Protein AF-A0A653EMP7-F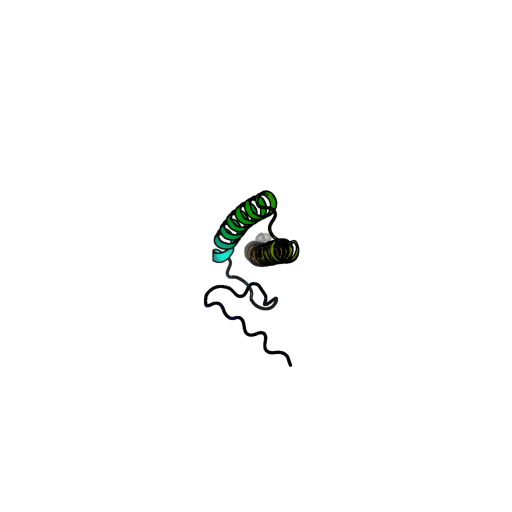1 (afdb_monomer_lite)

Radius of gyration: 21.07 Å; chains: 1; bounding box: 42×22×74 Å

Structure (mmCIF, N/CA/C/O backbone):
data_AF-A0A653EMP7-F1
#
_entry.id   AF-A0A653EMP7-F1
#
loop_
_atom_site.group_PDB
_atom_site.id
_atom_site.type_symbol
_atom_site.label_atom_id
_atom_site.label_alt_id
_atom_site.label_comp_id
_atom_site.label_asym_id
_atom_site.label_entity_id
_atom_site.label_seq_id
_atom_site.pdbx_PDB_ins_code
_atom_site.Cartn_x
_atom_site.Cartn_y
_atom_site.Cartn_z
_atom_site.occupancy
_atom_site.B_iso_or_equiv
_atom_site.auth_seq_id
_atom_site.auth_comp_id
_atom_site.auth_asym_id
_atom_site.auth_atom_id
_atom_site.pdbx_PDB_model_num
ATOM 1 N N . MET A 1 1 ? 27.283 8.960 10.703 1.00 39.88 1 MET A N 1
ATOM 2 C CA . MET A 1 1 ? 27.197 7.834 9.748 1.00 39.88 1 MET A CA 1
ATOM 3 C C . MET A 1 1 ? 26.229 6.802 10.314 1.00 39.88 1 MET A C 1
ATOM 5 O O . MET A 1 1 ? 26.600 6.098 11.238 1.00 39.88 1 MET A O 1
ATOM 9 N N . GLY A 1 2 ? 24.972 6.788 9.860 1.00 41.12 2 GLY A N 1
ATOM 10 C CA . GLY A 1 2 ? 23.953 5.853 10.352 1.00 41.12 2 GLY A CA 1
ATOM 11 C C . GLY A 1 2 ? 23.876 4.620 9.458 1.00 41.12 2 GLY A C 1
ATOM 12 O O . GLY A 1 2 ? 23.516 4.731 8.288 1.00 41.12 2 GLY A O 1
ATOM 13 N N . THR A 1 3 ? 24.245 3.460 9.990 1.00 38.12 3 THR A N 1
ATOM 14 C CA . THR A 1 3 ? 24.079 2.159 9.343 1.00 38.12 3 THR A CA 1
ATOM 15 C C . THR A 1 3 ? 22.607 1.753 9.417 1.00 38.12 3 THR A C 1
ATOM 17 O O . THR A 1 3 ? 22.099 1.350 10.460 1.00 38.12 3 THR A O 1
ATOM 20 N N . TYR A 1 4 ? 21.890 1.877 8.301 1.00 44.06 4 TYR A N 1
ATOM 21 C CA . TYR A 1 4 ? 20.531 1.353 8.176 1.00 44.06 4 TYR A CA 1
ATOM 22 C C . TYR A 1 4 ? 20.603 -0.175 8.095 1.00 44.06 4 TYR A C 1
ATOM 24 O O . TYR A 1 4 ? 20.838 -0.745 7.030 1.00 44.06 4 TYR A O 1
ATOM 32 N N . VAL A 1 5 ? 20.450 -0.841 9.239 1.00 39.72 5 VAL A N 1
ATOM 33 C CA . VAL A 1 5 ? 20.355 -2.302 9.317 1.00 39.72 5 VAL A CA 1
ATOM 34 C C . VAL A 1 5 ? 19.038 -2.727 8.671 1.00 39.72 5 VAL A C 1
ATOM 36 O O . VAL A 1 5 ? 17.956 -2.530 9.220 1.00 39.72 5 VAL A O 1
ATOM 39 N N . CYS A 1 6 ? 19.133 -3.288 7.468 1.00 45.16 6 CYS A N 1
ATOM 40 C CA . CYS A 1 6 ? 18.001 -3.845 6.745 1.00 45.16 6 CYS A CA 1
ATOM 41 C C . CYS A 1 6 ? 17.783 -5.303 7.170 1.00 45.16 6 CYS A C 1
ATOM 43 O O . CYS A 1 6 ? 18.404 -6.218 6.639 1.00 45.16 6 CYS A O 1
ATOM 45 N N . GLY A 1 7 ? 16.945 -5.512 8.186 1.00 41.72 7 GLY A N 1
ATOM 46 C CA . GLY A 1 7 ? 16.748 -6.804 8.853 1.00 41.72 7 GLY A CA 1
ATOM 47 C C . GLY A 1 7 ? 15.730 -7.754 8.210 1.00 41.72 7 GLY A C 1
ATOM 48 O O . GLY A 1 7 ? 14.928 -8.320 8.942 1.00 41.72 7 GLY A O 1
ATOM 49 N N . LEU A 1 8 ? 15.728 -7.947 6.885 1.00 39.84 8 LEU A N 1
ATOM 50 C CA . LEU A 1 8 ? 14.914 -8.980 6.214 1.00 39.84 8 LEU A CA 1
ATOM 51 C C . LEU A 1 8 ? 15.690 -9.591 5.027 1.00 39.84 8 LEU A C 1
ATOM 53 O O . LEU A 1 8 ? 16.278 -8.841 4.249 1.00 39.84 8 LEU A O 1
ATOM 57 N N . PRO A 1 9 ? 15.674 -10.924 4.825 1.00 43.22 9 PRO A N 1
ATOM 58 C CA . PRO A 1 9 ? 16.572 -11.599 3.885 1.00 43.22 9 PRO A CA 1
ATOM 59 C C . PRO A 1 9 ? 16.209 -11.455 2.395 1.00 43.22 9 PRO A C 1
ATOM 61 O O . PRO A 1 9 ? 16.846 -12.108 1.574 1.00 43.22 9 PRO A O 1
ATOM 64 N N . THR A 1 10 ? 15.211 -10.653 1.993 1.00 51.75 10 THR A N 1
ATOM 65 C CA . THR A 1 10 ? 14.729 -10.715 0.594 1.00 51.75 10 THR A CA 1
ATOM 66 C C . THR A 1 10 ? 14.461 -9.406 -0.143 1.00 51.75 10 THR A C 1
ATOM 68 O O . THR A 1 10 ? 14.680 -9.400 -1.351 1.00 51.75 10 THR A O 1
ATOM 71 N N . VAL A 1 11 ? 14.085 -8.284 0.481 1.00 55.16 11 VAL A N 1
ATOM 72 C CA . VAL A 1 11 ? 14.037 -6.981 -0.219 1.00 55.16 11 VAL A CA 1
ATOM 73 C C . VAL A 1 11 ? 14.173 -5.834 0.776 1.00 55.16 11 VAL A C 1
ATOM 75 O O . VAL A 1 11 ? 13.351 -5.691 1.678 1.00 55.16 11 VAL A O 1
ATOM 78 N N . CYS A 1 12 ? 15.152 -4.952 0.565 1.00 57.81 12 CYS A N 1
ATOM 79 C CA . CYS A 1 12 ? 15.250 -3.726 1.344 1.00 57.81 12 CYS A CA 1
ATOM 80 C C . CYS A 1 12 ? 14.360 -2.615 0.774 1.00 57.81 12 CYS A C 1
ATOM 82 O O . CYS A 1 12 ? 14.765 -1.874 -0.120 1.00 57.81 12 CYS A O 1
ATOM 84 N N . LEU A 1 13 ? 13.141 -2.486 1.298 1.00 59.00 13 LEU A N 1
ATOM 85 C CA . LEU A 1 13 ? 12.192 -1.447 0.878 1.00 59.00 13 LEU A CA 1
ATOM 86 C C . LEU A 1 13 ? 12.591 -0.038 1.356 1.00 59.00 13 LEU A C 1
ATOM 88 O O . LEU A 1 13 ? 12.237 0.952 0.717 1.00 59.00 13 LEU A O 1
ATOM 92 N N . GLY A 1 14 ? 13.367 0.057 2.443 1.00 55.00 14 GLY A N 1
ATOM 93 C CA . GLY A 1 14 ? 13.799 1.324 3.049 1.00 55.00 14 GLY A CA 1
ATOM 94 C C . GLY A 1 14 ? 15.061 1.949 2.444 1.00 55.00 14 GLY A C 1
ATOM 95 O O . GLY A 1 14 ? 15.321 3.130 2.660 1.00 55.00 14 GLY A O 1
ATOM 96 N N . CYS A 1 15 ? 15.848 1.204 1.663 1.00 60.28 15 CYS A N 1
ATOM 97 C CA . CYS A 1 15 ? 17.052 1.749 1.042 1.00 60.28 15 CYS A CA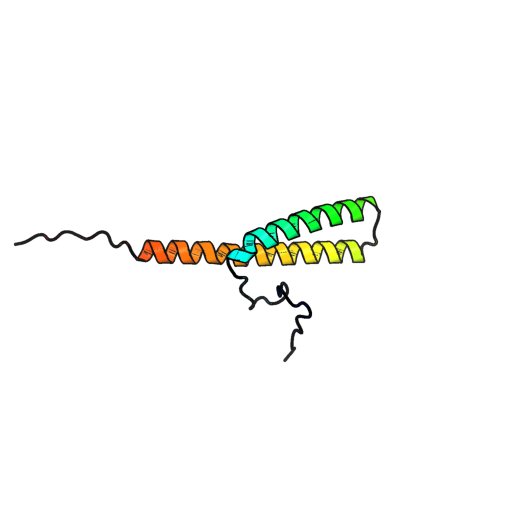 1
ATOM 98 C C . CYS A 1 15 ? 16.712 2.398 -0.302 1.00 60.28 15 CYS A C 1
ATOM 100 O O . CYS A 1 15 ? 16.445 1.708 -1.282 1.00 60.28 15 CYS A O 1
ATOM 102 N N . VAL A 1 16 ? 16.801 3.729 -0.376 1.00 55.88 16 VAL A N 1
ATOM 103 C CA . VAL A 1 16 ? 16.711 4.483 -1.644 1.00 55.88 16 VAL A CA 1
ATOM 104 C C . VAL A 1 16 ? 17.789 4.032 -2.644 1.00 55.88 16 VAL A C 1
ATOM 106 O O . VAL A 1 16 ? 17.543 3.995 -3.845 1.00 55.88 16 VAL A O 1
ATOM 109 N N . HIS A 1 17 ? 18.949 3.600 -2.139 1.00 54.31 17 HIS A N 1
ATOM 110 C CA . HIS A 1 17 ? 20.073 3.095 -2.933 1.00 54.31 17 HIS A CA 1
ATOM 111 C C . HIS A 1 17 ? 19.912 1.635 -3.392 1.00 54.31 17 HIS A C 1
ATOM 113 O O . HIS A 1 17 ? 20.613 1.202 -4.306 1.00 54.31 17 HIS A O 1
ATOM 119 N N . ALA A 1 18 ? 18.999 0.862 -2.791 1.00 58.62 18 ALA A N 1
ATOM 120 C CA . ALA A 1 18 ? 18.730 -0.499 -3.235 1.00 58.62 18 ALA A CA 1
ATOM 121 C C . ALA A 1 18 ? 17.812 -0.440 -4.460 1.00 58.62 18 ALA A C 1
ATOM 123 O O . ALA A 1 18 ? 16.604 -0.226 -4.338 1.00 58.62 18 ALA A O 1
ATOM 124 N N . ARG A 1 19 ? 18.388 -0.619 -5.654 1.00 57.22 19 ARG A N 1
ATOM 125 C CA . ARG A 1 19 ? 17.617 -0.757 -6.894 1.00 57.22 19 ARG A CA 1
ATOM 126 C C . ARG A 1 19 ? 16.996 -2.155 -6.942 1.00 57.22 19 ARG A C 1
ATOM 128 O O . ARG A 1 19 ? 17.740 -3.135 -7.046 1.00 57.22 19 ARG A O 1
ATOM 135 N N . PRO A 1 20 ? 15.661 -2.291 -6.863 1.00 64.38 20 PRO A N 1
ATOM 136 C CA . PRO A 1 20 ? 15.031 -3.593 -7.004 1.00 64.38 20 PRO A CA 1
ATOM 137 C C . PRO A 1 20 ? 15.288 -4.137 -8.409 1.00 64.38 20 PRO A C 1
ATOM 139 O O . PRO A 1 20 ? 15.235 -3.395 -9.387 1.00 64.38 20 PRO A O 1
ATOM 142 N N . LYS A 1 21 ? 15.548 -5.441 -8.533 1.00 64.88 21 LYS A N 1
ATOM 143 C CA . LYS A 1 21 ? 15.660 -6.080 -9.851 1.00 64.88 21 LYS A CA 1
ATOM 144 C C . LYS A 1 21 ? 14.310 -5.989 -10.577 1.00 64.88 21 LYS A C 1
ATOM 146 O O . LYS A 1 21 ? 13.269 -6.137 -9.945 1.00 64.88 21 LYS A O 1
ATOM 151 N N . LYS A 1 22 ? 14.315 -5.832 -11.907 1.00 67.50 22 LYS A N 1
ATOM 152 C CA . LYS A 1 22 ? 13.096 -5.763 -12.748 1.00 67.50 22 LYS A CA 1
ATOM 153 C C . LYS A 1 22 ? 12.103 -6.906 -12.479 1.00 67.50 22 LYS A C 1
ATOM 155 O O . LYS A 1 22 ? 10.893 -6.702 -12.462 1.00 67.50 22 LYS A O 1
ATOM 160 N N . THR A 1 23 ? 12.608 -8.108 -12.205 1.00 74.06 23 THR A N 1
ATOM 161 C CA . THR A 1 23 ? 11.798 -9.295 -11.879 1.00 74.06 23 THR A CA 1
ATOM 162 C C . THR A 1 23 ? 11.007 -9.172 -10.570 1.00 74.06 23 THR A C 1
ATOM 164 O O . THR A 1 23 ? 10.100 -9.967 -10.335 1.00 74.06 23 THR A O 1
ATOM 167 N N . ALA A 1 24 ? 11.296 -8.170 -9.734 1.00 78.00 24 ALA A N 1
ATOM 168 C CA . ALA A 1 24 ? 10.596 -7.911 -8.480 1.00 78.00 24 ALA A CA 1
ATOM 169 C C . ALA A 1 24 ? 9.310 -7.077 -8.646 1.00 78.00 24 ALA A C 1
ATOM 171 O O . ALA A 1 24 ? 8.461 -7.110 -7.760 1.00 78.00 24 ALA A O 1
ATOM 172 N N . ALA A 1 25 ? 9.104 -6.378 -9.772 1.00 84.50 25 ALA A N 1
ATOM 173 C CA . ALA A 1 25 ? 7.883 -5.599 -10.024 1.00 84.50 25 ALA A CA 1
ATOM 174 C C . ALA A 1 25 ? 6.569 -6.398 -9.832 1.00 84.50 25 ALA A C 1
ATOM 176 O O . ALA A 1 25 ? 5.694 -5.938 -9.091 1.00 84.50 25 ALA A O 1
ATOM 177 N N . PRO A 1 26 ? 6.400 -7.616 -10.397 1.00 85.50 26 PRO A N 1
ATOM 178 C CA . PRO A 1 26 ? 5.200 -8.417 -10.139 1.00 85.50 26 PRO A CA 1
ATOM 179 C C . PRO A 1 26 ? 5.060 -8.836 -8.668 1.00 85.50 26 PRO A C 1
ATOM 181 O O . PRO A 1 26 ? 3.939 -8.982 -8.180 1.00 85.50 26 PRO A O 1
ATOM 184 N N . VAL A 1 27 ? 6.172 -8.992 -7.942 1.00 86.69 27 VAL A N 1
ATOM 185 C CA . VAL A 1 27 ? 6.161 -9.298 -6.505 1.00 86.69 27 VAL A CA 1
ATOM 186 C C . VAL A 1 27 ? 5.635 -8.100 -5.715 1.00 86.69 27 VAL A C 1
ATOM 188 O O . VAL A 1 27 ? 4.709 -8.268 -4.924 1.00 86.69 27 VAL A O 1
ATOM 191 N N . PHE A 1 28 ? 6.119 -6.884 -5.989 1.00 86.75 28 PHE A N 1
ATOM 192 C CA . PHE A 1 28 ? 5.613 -5.675 -5.328 1.00 86.75 28 PHE A CA 1
ATOM 193 C C . PHE A 1 28 ? 4.127 -5.447 -5.584 1.00 86.75 28 PHE A C 1
ATOM 195 O O . PHE A 1 28 ? 3.393 -5.149 -4.647 1.00 86.75 28 PHE A O 1
ATOM 202 N N . ARG A 1 29 ? 3.643 -5.670 -6.812 1.00 91.00 29 ARG A N 1
ATOM 203 C CA . ARG A 1 29 ? 2.205 -5.570 -7.120 1.00 91.00 29 ARG A CA 1
ATOM 204 C C . ARG A 1 29 ? 1.367 -6.536 -6.274 1.00 91.00 29 ARG A C 1
ATOM 206 O O . ARG A 1 29 ? 0.340 -6.137 -5.724 1.00 91.00 29 ARG A O 1
ATOM 213 N N . ARG A 1 30 ? 1.823 -7.785 -6.104 1.00 92.00 30 ARG A N 1
ATOM 214 C CA . ARG A 1 30 ? 1.164 -8.772 -5.224 1.00 92.00 30 ARG A CA 1
ATOM 215 C C . ARG A 1 30 ? 1.199 -8.341 -3.757 1.00 92.00 30 ARG A C 1
ATOM 217 O O . ARG A 1 30 ? 0.182 -8.446 -3.070 1.00 92.00 30 ARG A O 1
ATOM 224 N N . MET A 1 31 ? 2.336 -7.825 -3.290 1.00 92.00 31 MET A N 1
ATOM 225 C CA . MET A 1 31 ? 2.484 -7.325 -1.921 1.00 92.00 31 MET A CA 1
ATOM 226 C C . MET A 1 31 ? 1.555 -6.140 -1.645 1.00 92.00 31 MET A C 1
ATOM 228 O O . MET A 1 31 ? 0.880 -6.155 -0.618 1.00 92.00 31 MET A O 1
ATOM 232 N N . ILE A 1 32 ? 1.456 -5.172 -2.564 1.00 94.00 32 ILE A N 1
ATOM 233 C CA . ILE A 1 32 ? 0.542 -4.022 -2.459 1.00 94.00 32 ILE A CA 1
ATOM 234 C C . ILE A 1 32 ? -0.900 -4.513 -2.343 1.00 94.00 32 ILE A C 1
ATOM 236 O O . ILE A 1 32 ? -1.584 -4.157 -1.388 1.00 94.00 32 ILE A O 1
ATOM 240 N N . ALA A 1 33 ? -1.345 -5.390 -3.249 1.00 95.31 33 ALA A N 1
ATOM 241 C CA . ALA A 1 33 ? -2.707 -5.921 -3.216 1.00 95.31 33 ALA A CA 1
ATOM 242 C C . ALA A 1 33 ? -3.025 -6.632 -1.887 1.00 95.31 33 ALA A C 1
ATOM 244 O O . ALA A 1 33 ? -4.113 -6.468 -1.333 1.00 95.31 33 ALA A O 1
ATOM 245 N N . SER A 1 34 ? -2.069 -7.398 -1.352 1.00 94.56 34 SER A N 1
ATOM 246 C CA . SER A 1 34 ? -2.211 -8.059 -0.052 1.00 94.56 34 SER A CA 1
ATOM 247 C C . SER A 1 34 ? -2.318 -7.056 1.100 1.00 94.56 34 SER A C 1
ATOM 249 O O . SER A 1 34 ? -3.247 -7.141 1.904 1.00 94.56 34 SER A O 1
ATOM 251 N N . HIS A 1 35 ? -1.420 -6.070 1.156 1.00 94.06 35 HIS A N 1
ATOM 252 C CA . HIS A 1 35 ? -1.407 -5.056 2.213 1.00 94.06 35 HIS A CA 1
ATOM 253 C C . HIS A 1 35 ? -2.631 -4.138 2.151 1.00 94.06 35 HIS A C 1
ATOM 255 O O . HIS A 1 35 ? -3.169 -3.778 3.192 1.00 94.06 35 HIS A O 1
ATOM 261 N N . THR A 1 36 ? -3.138 -3.814 0.958 1.00 96.50 36 THR A N 1
ATOM 262 C CA . THR A 1 36 ? -4.373 -3.032 0.803 1.00 96.50 36 THR A CA 1
ATOM 263 C C . THR A 1 36 ? -5.578 -3.779 1.378 1.00 96.50 36 THR A C 1
ATOM 265 O O . THR A 1 36 ? -6.352 -3.189 2.131 1.00 96.50 36 THR A O 1
ATOM 268 N N . ARG A 1 37 ? -5.716 -5.088 1.112 1.00 97.25 37 ARG A N 1
ATOM 269 C CA . ARG A 1 37 ? -6.776 -5.905 1.732 1.00 97.25 37 ARG A CA 1
ATOM 270 C C . ARG A 1 37 ? -6.619 -5.989 3.250 1.00 97.25 37 ARG A C 1
ATOM 272 O O . ARG A 1 37 ? -7.603 -5.872 3.976 1.00 97.25 37 ARG A O 1
ATOM 279 N N . ALA A 1 38 ? -5.388 -6.161 3.732 1.00 93.44 38 ALA A N 1
ATOM 280 C CA . ALA A 1 38 ? -5.102 -6.210 5.162 1.00 93.44 38 ALA A CA 1
ATOM 281 C C . ALA A 1 38 ? -5.411 -4.876 5.864 1.00 93.44 38 ALA A C 1
ATOM 283 O O . ALA A 1 38 ? -5.950 -4.886 6.968 1.00 93.44 38 ALA A O 1
ATOM 284 N N . LEU A 1 39 ? -5.112 -3.736 5.235 1.00 94.75 39 LEU A N 1
ATOM 285 C CA . LEU A 1 39 ? -5.443 -2.407 5.754 1.00 94.75 39 LEU A CA 1
ATOM 286 C C . LEU A 1 39 ? -6.957 -2.178 5.791 1.00 94.75 39 LEU A C 1
ATOM 288 O O . LEU A 1 39 ? -7.471 -1.692 6.793 1.00 94.75 39 LEU A O 1
ATOM 292 N N . ALA A 1 40 ? -7.686 -2.572 4.744 1.00 96.38 40 ALA A N 1
ATOM 293 C CA . ALA A 1 40 ? -9.146 -2.486 4.737 1.00 96.38 40 ALA A CA 1
ATOM 294 C C . ALA A 1 40 ? -9.763 -3.300 5.888 1.00 96.38 40 ALA A C 1
ATOM 296 O O . ALA A 1 40 ? -10.614 -2.799 6.618 1.00 96.38 40 ALA A O 1
ATOM 297 N N . LYS A 1 41 ? -9.269 -4.525 6.113 1.00 96.50 41 LYS A N 1
ATOM 298 C CA . LYS A 1 41 ? -9.701 -5.359 7.241 1.00 96.50 41 LYS A CA 1
ATOM 299 C C . LYS A 1 41 ? -9.380 -4.718 8.596 1.00 96.50 41 LYS A C 1
ATOM 301 O O . LYS A 1 41 ? -10.244 -4.692 9.462 1.00 96.50 41 LYS A O 1
ATOM 306 N N . ALA A 1 42 ? -8.177 -4.169 8.764 1.00 93.81 42 ALA A N 1
ATOM 307 C CA . ALA A 1 42 ? -7.770 -3.481 9.991 1.00 93.81 42 ALA A CA 1
ATOM 308 C C . ALA A 1 42 ? -8.648 -2.267 10.313 1.00 93.81 42 ALA A C 1
ATOM 310 O O . ALA A 1 42 ? -9.048 -2.081 11.459 1.00 93.81 42 ALA A O 1
ATOM 311 N N . ARG A 1 43 ? -8.995 -1.473 9.292 1.00 95.06 43 ARG A N 1
ATOM 312 C CA . ARG A 1 43 ? -9.923 -0.345 9.436 1.00 95.06 43 ARG A CA 1
ATOM 313 C C . ARG A 1 43 ? -11.306 -0.819 9.872 1.00 95.06 43 ARG A C 1
ATOM 315 O O . ARG A 1 43 ? -11.859 -0.264 10.812 1.00 95.06 43 ARG A O 1
ATOM 322 N N . ASN A 1 44 ? -11.821 -1.883 9.254 1.00 95.75 44 ASN A N 1
ATOM 323 C CA . ASN A 1 44 ? -13.115 -2.462 9.626 1.00 95.75 44 ASN A CA 1
ATOM 324 C C . ASN A 1 44 ? -13.124 -3.032 11.052 1.00 95.75 44 ASN A C 1
ATOM 326 O O . ASN A 1 44 ? -14.164 -3.047 11.698 1.00 95.75 44 ASN A O 1
ATOM 330 N N . HIS A 1 45 ? -11.979 -3.505 11.543 1.00 95.25 45 HIS A N 1
ATOM 331 C CA . HIS A 1 45 ? -11.822 -3.999 12.911 1.00 95.25 45 HIS A CA 1
ATOM 332 C C . HIS A 1 45 ? -11.572 -2.886 13.941 1.00 95.25 45 HIS A C 1
ATOM 334 O O . HIS A 1 45 ? -11.497 -3.182 15.130 1.00 95.25 45 HIS A O 1
ATOM 340 N N . GLY A 1 46 ? -11.415 -1.630 13.509 1.00 94.31 46 GLY A N 1
ATOM 341 C CA . GLY A 1 46 ? -11.090 -0.520 14.403 1.00 94.31 46 GLY A CA 1
ATOM 342 C C . GLY A 1 46 ? -9.702 -0.636 15.037 1.00 94.31 46 GLY A C 1
ATOM 343 O O . GLY A 1 46 ? -9.538 -0.282 16.202 1.00 94.31 46 GLY A O 1
ATOM 344 N N . GLU A 1 47 ? -8.705 -1.155 14.304 1.00 94.12 47 GLU A N 1
ATOM 345 C CA . GLU A 1 47 ? -7.326 -1.207 14.809 1.00 94.12 47 GLU A CA 1
ATOM 346 C C . GLU A 1 47 ? -6.825 0.198 15.221 1.00 94.12 47 GLU A C 1
ATOM 348 O O . GLU A 1 47 ? -7.210 1.201 14.611 1.00 94.12 47 GLU A O 1
ATOM 353 N N . PRO A 1 48 ? -5.938 0.299 16.232 1.00 96.25 48 PRO A N 1
ATOM 354 C CA . PRO A 1 48 ? -5.420 1.579 16.703 1.00 96.25 48 PRO A CA 1
ATOM 355 C C . PRO A 1 48 ? -4.792 2.412 15.583 1.00 96.25 48 PRO A C 1
ATOM 357 O O . PRO A 1 48 ? -4.083 1.884 14.723 1.00 96.25 48 PRO A O 1
ATOM 360 N N . ALA A 1 49 ? -4.955 3.736 15.653 1.00 93.25 49 ALA A N 1
ATOM 361 C CA . ALA A 1 49 ? -4.463 4.664 14.631 1.00 93.25 49 ALA A CA 1
ATOM 362 C C . ALA A 1 49 ? -2.967 4.480 14.314 1.00 93.25 49 ALA A C 1
ATOM 364 O O . ALA A 1 49 ? -2.578 4.507 13.151 1.00 93.25 49 ALA A O 1
ATOM 365 N N . GLY A 1 50 ? -2.132 4.208 15.325 1.00 94.75 50 GLY A N 1
ATOM 366 C CA . GLY A 1 50 ? -0.705 3.938 15.119 1.00 94.75 50 GLY A CA 1
ATOM 367 C C . GLY A 1 50 ? -0.427 2.676 14.292 1.00 94.75 50 GLY A C 1
ATOM 368 O O . GLY A 1 50 ? 0.504 2.658 13.490 1.00 94.75 50 GLY A O 1
ATOM 369 N N . GLN A 1 51 ? -1.254 1.635 14.429 1.00 92.38 51 GLN A N 1
ATOM 370 C CA . GLN A 1 51 ? -1.122 0.403 13.644 1.00 92.38 51 GLN A CA 1
ATOM 371 C C . GLN A 1 51 ? -1.604 0.603 12.204 1.00 92.38 51 GLN A C 1
ATOM 373 O O . GLN A 1 51 ? -0.957 0.131 11.267 1.00 92.38 51 GLN A O 1
ATOM 378 N N . LEU A 1 52 ? -2.694 1.352 12.013 1.00 94.06 52 LEU A N 1
ATOM 379 C CA . LEU A 1 52 ? -3.175 1.737 10.684 1.00 94.06 52 LEU A CA 1
ATOM 380 C C . LEU A 1 52 ? -2.133 2.584 9.944 1.00 94.06 52 LEU A C 1
ATOM 382 O O . LEU A 1 52 ? -1.779 2.256 8.812 1.00 94.06 52 LEU A O 1
ATOM 386 N N . ALA A 1 53 ? -1.569 3.590 10.616 1.00 93.00 53 ALA A N 1
ATOM 387 C CA . ALA A 1 53 ? -0.523 4.448 10.068 1.00 93.00 53 ALA A CA 1
ATOM 388 C C . ALA A 1 53 ? 0.737 3.655 9.681 1.00 93.00 53 ALA A C 1
ATOM 390 O O . ALA A 1 53 ? 1.313 3.877 8.617 1.00 93.00 53 ALA A O 1
ATOM 391 N N . ALA A 1 54 ? 1.149 2.678 10.497 1.00 91.4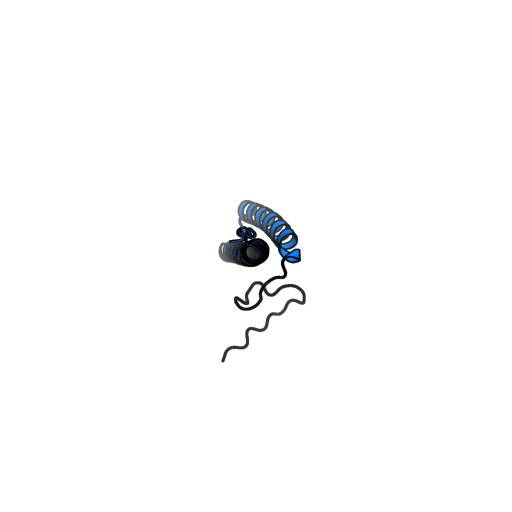4 54 ALA A N 1
ATOM 392 C CA . ALA A 1 54 ? 2.282 1.813 10.166 1.00 91.44 54 ALA A CA 1
ATOM 393 C C . ALA A 1 54 ? 2.034 0.991 8.886 1.00 91.44 54 ALA A C 1
ATOM 395 O O . ALA A 1 54 ? 2.928 0.856 8.048 1.00 91.44 54 ALA A O 1
ATOM 396 N N . ARG A 1 55 ? 0.814 0.471 8.700 1.00 92.50 55 ARG A N 1
ATOM 397 C CA . ARG A 1 55 ? 0.433 -0.273 7.487 1.00 92.50 55 ARG A CA 1
ATOM 398 C C . ARG A 1 55 ? 0.346 0.625 6.253 1.00 92.50 55 ARG A C 1
ATOM 400 O O . ARG A 1 55 ? 0.722 0.195 5.164 1.00 92.50 55 ARG A O 1
ATOM 407 N N . GLU A 1 56 ? -0.138 1.853 6.412 1.00 94.56 56 GLU A N 1
ATOM 408 C CA . GLU A 1 56 ? -0.163 2.863 5.348 1.00 94.56 56 GLU A CA 1
ATOM 409 C C . GLU A 1 56 ? 1.253 3.231 4.897 1.00 94.56 56 GLU A C 1
ATOM 411 O O . GLU A 1 56 ? 1.543 3.203 3.700 1.00 94.56 56 GLU A O 1
ATOM 416 N N . LEU A 1 57 ? 2.168 3.444 5.848 1.00 92.19 57 LEU A N 1
ATOM 417 C CA . LEU A 1 57 ? 3.574 3.713 5.555 1.00 92.19 57 LEU A CA 1
ATOM 418 C C . LEU A 1 57 ? 4.229 2.568 4.767 1.00 92.19 57 LEU A C 1
ATOM 420 O O . LEU A 1 57 ? 5.010 2.806 3.844 1.00 92.19 57 LEU A O 1
ATOM 424 N N . GLU A 1 58 ? 3.909 1.319 5.105 1.00 90.00 58 GLU A N 1
ATOM 425 C CA . GLU A 1 58 ? 4.433 0.158 4.385 1.00 90.00 58 GLU A CA 1
ATOM 426 C C . GLU A 1 58 ? 3.881 0.065 2.952 1.00 90.00 58 GLU A C 1
ATOM 428 O O . GLU A 1 58 ? 4.623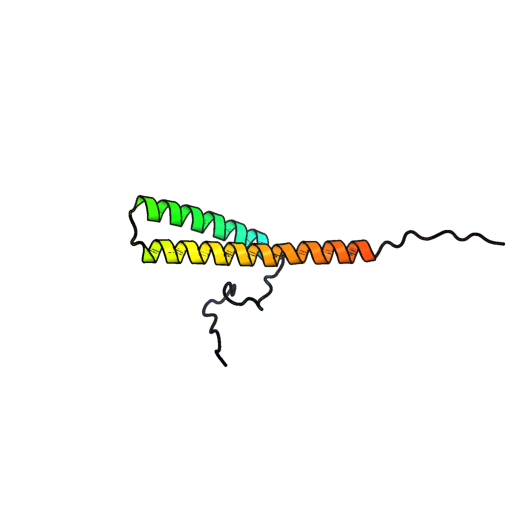 -0.246 2.016 1.00 90.00 58 GLU A O 1
ATOM 433 N N . LEU A 1 59 ? 2.608 0.418 2.738 1.00 92.94 59 LEU A N 1
ATOM 434 C CA . LEU A 1 59 ? 2.042 0.535 1.391 1.00 92.94 59 LEU A CA 1
ATOM 435 C C . LEU A 1 59 ? 2.769 1.589 0.552 1.00 92.94 59 LEU A C 1
ATOM 437 O O . LEU A 1 59 ? 3.051 1.341 -0.624 1.00 92.94 59 LEU A O 1
ATOM 441 N N . ASP A 1 60 ? 3.107 2.734 1.134 1.00 91.75 60 ASP A N 1
ATOM 442 C CA . ASP A 1 60 ? 3.823 3.792 0.420 1.00 91.75 60 ASP A CA 1
ATOM 443 C C . ASP A 1 60 ? 5.264 3.393 0.084 1.00 91.75 60 ASP A C 1
ATOM 445 O O . ASP A 1 60 ? 5.735 3.644 -1.032 1.00 91.75 60 ASP A O 1
ATOM 449 N N . ARG A 1 61 ? 5.939 2.660 0.976 1.00 87.38 61 ARG A N 1
ATOM 450 C CA . ARG A 1 61 ? 7.246 2.047 0.685 1.00 87.38 61 ARG A CA 1
ATOM 451 C C . ARG A 1 61 ? 7.169 1.057 -0.475 1.00 87.38 61 ARG A C 1
ATOM 453 O O . ARG A 1 61 ? 8.005 1.114 -1.378 1.00 87.38 61 ARG A O 1
ATOM 460 N N . LEU A 1 62 ? 6.156 0.190 -0.496 1.00 88.19 62 LEU A N 1
ATOM 461 C CA . LEU A 1 62 ? 5.944 -0.768 -1.587 1.00 88.19 62 LEU A CA 1
ATOM 462 C C . LEU A 1 62 ? 5.651 -0.072 -2.922 1.00 88.19 62 LEU A C 1
ATOM 464 O O . LEU A 1 62 ? 6.185 -0.479 -3.954 1.00 88.19 62 LEU A O 1
ATOM 468 N N . ARG A 1 63 ? 4.848 0.998 -2.914 1.00 91.19 63 ARG A N 1
ATOM 469 C CA . ARG A 1 63 ? 4.569 1.818 -4.106 1.00 91.19 63 ARG A CA 1
ATOM 470 C C . ARG A 1 63 ? 5.825 2.515 -4.623 1.00 91.19 63 ARG A C 1
ATOM 472 O O . ARG A 1 63 ? 6.064 2.522 -5.828 1.00 91.19 63 ARG A O 1
ATOM 479 N N . SER A 1 64 ? 6.645 3.063 -3.726 1.00 87.81 64 SER A N 1
ATOM 480 C CA . SER A 1 64 ? 7.936 3.662 -4.080 1.00 87.81 64 SER A CA 1
ATOM 481 C C . SER A 1 64 ? 8.884 2.628 -4.698 1.00 87.81 64 SER A C 1
ATOM 483 O O . SER A 1 64 ? 9.475 2.876 -5.749 1.00 87.81 64 SER A O 1
ATOM 485 N N . ALA A 1 65 ? 8.979 1.434 -4.107 1.00 85.00 65 ALA A N 1
ATOM 486 C CA . ALA A 1 65 ? 9.798 0.347 -4.636 1.00 85.00 65 ALA A CA 1
ATOM 487 C C . ALA A 1 65 ? 9.312 -0.148 -6.007 1.00 85.00 65 ALA A C 1
ATOM 489 O O . ALA A 1 65 ? 10.140 -0.393 -6.886 1.00 85.00 65 ALA A O 1
ATOM 490 N N . LEU A 1 66 ? 7.994 -0.248 -6.212 1.00 87.75 66 LEU A N 1
ATOM 491 C CA . LEU A 1 66 ? 7.412 -0.588 -7.510 1.00 87.75 66 LEU A CA 1
ATOM 492 C C . LEU A 1 66 ? 7.793 0.446 -8.572 1.00 87.75 66 LEU A C 1
ATOM 494 O O . LEU A 1 66 ? 8.295 0.059 -9.622 1.00 87.75 66 LEU A O 1
ATOM 498 N N . ARG A 1 67 ? 7.647 1.742 -8.268 1.00 85.75 67 ARG A N 1
ATOM 499 C CA . ARG A 1 67 ? 8.019 2.824 -9.187 1.00 85.75 67 ARG A CA 1
ATOM 500 C C . ARG A 1 67 ? 9.486 2.725 -9.611 1.00 85.75 67 ARG A C 1
ATOM 502 O O . ARG A 1 67 ? 9.771 2.708 -10.800 1.00 85.75 67 ARG A O 1
ATOM 509 N N . ARG A 1 68 ? 10.412 2.545 -8.660 1.00 83.12 68 ARG A N 1
ATOM 510 C CA . ARG A 1 68 ? 11.848 2.365 -8.967 1.00 83.12 68 ARG A CA 1
ATOM 511 C C . ARG A 1 68 ? 12.129 1.106 -9.796 1.00 83.12 68 ARG A C 1
ATOM 513 O O . ARG A 1 68 ? 13.057 1.091 -10.600 1.00 83.12 68 ARG A O 1
ATOM 520 N N . ALA A 1 69 ? 11.363 0.035 -9.582 1.00 81.81 69 ALA A N 1
ATOM 521 C CA . ALA A 1 69 ? 11.484 -1.194 -10.364 1.00 81.81 69 ALA A CA 1
ATOM 522 C C . ALA A 1 69 ? 10.964 -1.023 -11.804 1.00 81.81 69 ALA A C 1
ATOM 524 O O . ALA A 1 69 ? 11.502 -1.645 -12.718 1.00 81.81 69 ALA A O 1
ATOM 525 N N . GLU A 1 70 ? 9.940 -0.191 -12.001 1.00 82.06 70 GLU A N 1
ATOM 526 C CA . GLU A 1 70 ? 9.359 0.149 -13.306 1.00 82.06 70 GLU A CA 1
ATOM 527 C C . GLU A 1 70 ? 10.194 1.191 -14.065 1.00 82.06 70 GLU A C 1
ATOM 529 O O . GLU A 1 70 ? 10.330 1.088 -15.277 1.00 82.06 70 GLU A O 1
ATOM 534 N N . GLU A 1 71 ? 10.839 2.138 -13.382 1.00 77.50 71 GLU A N 1
ATOM 535 C CA . GL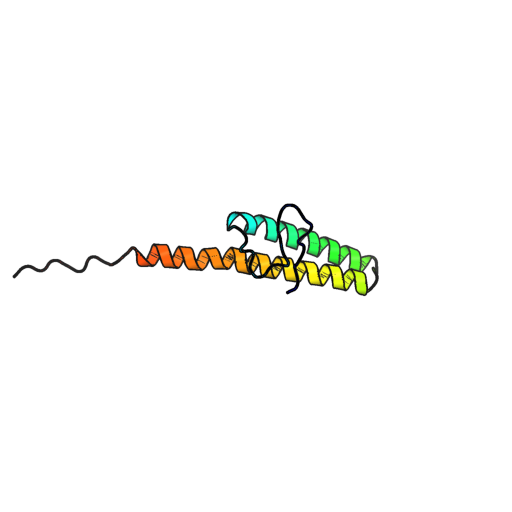U A 1 71 ? 11.773 3.097 -13.998 1.00 77.50 71 GLU A CA 1
ATOM 536 C C . GLU A 1 71 ? 12.976 2.402 -14.661 1.00 77.50 71 GLU A C 1
ATOM 538 O O . GLU A 1 71 ? 13.503 2.878 -15.660 1.00 77.50 71 GLU A O 1
ATOM 543 N N . LEU A 1 72 ? 13.391 1.223 -14.184 1.00 64.94 72 LEU 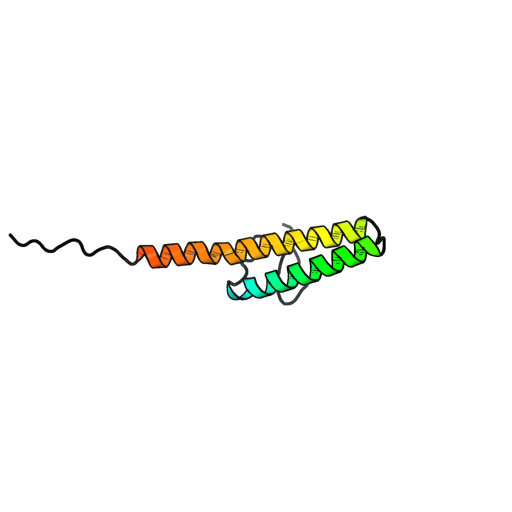A N 1
ATOM 544 C CA . LEU A 1 72 ? 14.391 0.403 -14.886 1.00 64.94 72 LEU A CA 1
ATOM 545 C C . LEU A 1 72 ? 13.910 -0.085 -16.266 1.00 64.94 72 LEU A C 1
ATOM 547 O O . LEU A 1 72 ? 14.738 -0.460 -17.099 1.00 64.94 72 LEU A O 1
ATOM 551 N N . ASP A 1 73 ? 12.600 -0.106 -16.515 1.00 58.97 73 ASP A N 1
ATOM 552 C CA . ASP A 1 73 ? 12.019 -0.471 -17.807 1.00 58.97 73 ASP A CA 1
ATOM 553 C C . ASP A 1 73 ? 12.168 0.659 -18.836 1.00 58.97 73 ASP A C 1
ATOM 555 O O . ASP A 1 73 ? 12.546 0.391 -19.977 1.00 58.97 73 ASP A O 1
ATOM 559 N N . SER A 1 74 ? 11.975 1.921 -18.429 1.00 57.09 74 SER A N 1
ATOM 560 C CA . SER A 1 74 ? 12.094 3.076 -19.331 1.00 57.09 74 SER A CA 1
ATOM 561 C C . SER A 1 74 ? 13.534 3.317 -19.788 1.00 57.09 74 SER A C 1
ATOM 563 O O . SER A 1 74 ? 13.763 3.576 -20.967 1.00 57.09 74 SER A O 1
ATOM 565 N N . TYR A 1 75 ? 14.525 3.133 -18.906 1.00 50.97 75 TYR A N 1
ATOM 566 C CA . TYR A 1 75 ? 15.935 3.252 -19.299 1.00 50.97 75 TYR A CA 1
ATOM 567 C C . TYR A 1 75 ? 16.366 2.169 -20.295 1.00 50.97 75 TYR A C 1
ATOM 569 O O . TYR A 1 75 ? 17.129 2.463 -21.207 1.00 50.97 75 TYR A O 1
ATOM 577 N N . ARG A 1 76 ? 15.862 0.931 -20.181 1.00 50.69 76 ARG A N 1
ATOM 578 C CA . ARG A 1 76 ? 16.221 -0.149 -21.120 1.00 50.69 76 ARG A CA 1
ATOM 579 C C . ARG A 1 76 ? 15.495 -0.040 -22.465 1.00 50.69 76 ARG A C 1
ATOM 581 O O . ARG A 1 76 ? 16.033 -0.509 -23.467 1.00 50.69 76 ARG A O 1
ATOM 588 N N . LEU A 1 77 ? 14.288 0.530 -22.499 1.00 50.59 77 LEU A N 1
ATOM 589 C CA . LEU A 1 77 ? 13.618 0.865 -23.760 1.00 50.59 77 LEU A CA 1
ATOM 590 C C . LEU A 1 77 ? 14.415 1.939 -24.513 1.00 50.59 77 LEU A C 1
ATOM 592 O O . LEU A 1 77 ? 14.764 1.717 -25.668 1.00 50.59 77 LEU A O 1
ATOM 596 N N . ASN A 1 78 ? 14.841 2.999 -23.819 1.00 50.38 78 ASN A N 1
ATOM 597 C CA . ASN A 1 78 ? 15.682 4.043 -24.412 1.00 50.38 78 ASN A CA 1
ATOM 598 C C . ASN A 1 78 ? 17.049 3.514 -24.896 1.00 50.38 78 ASN A C 1
ATOM 600 O O . ASN A 1 78 ? 17.523 3.930 -25.948 1.00 50.38 78 ASN A O 1
ATOM 604 N N . ASP A 1 79 ? 17.663 2.564 -24.181 1.00 50.06 79 ASP A N 1
ATOM 605 C CA . ASP A 1 79 ? 18.935 1.940 -24.591 1.00 50.06 79 ASP A CA 1
ATOM 606 C C . ASP A 1 79 ? 18.790 1.072 -25.860 1.00 50.06 79 ASP A C 1
ATOM 608 O O . ASP A 1 79 ? 19.682 1.036 -26.705 1.00 50.06 79 ASP A O 1
ATOM 612 N N . ARG A 1 80 ? 17.648 0.385 -26.038 1.00 53.81 80 ARG A N 1
ATOM 613 C CA . ARG A 1 80 ? 17.375 -0.395 -27.263 1.00 53.81 80 ARG A CA 1
ATOM 614 C C . ARG A 1 80 ? 17.035 0.491 -28.463 1.00 53.81 80 ARG A C 1
ATOM 616 O O . ARG A 1 80 ? 17.340 0.084 -29.582 1.00 53.81 80 ARG A O 1
ATOM 623 N N . ASP A 1 81 ? 16.446 1.665 -28.245 1.00 49.66 81 ASP A N 1
ATOM 624 C CA . ASP A 1 81 ? 16.130 2.621 -29.316 1.00 49.66 81 ASP A CA 1
ATOM 625 C C . ASP A 1 81 ? 17.343 3.455 -29.766 1.00 49.66 81 ASP A C 1
ATOM 627 O O . ASP A 1 81 ? 17.426 3.832 -30.934 1.00 49.66 81 ASP A O 1
ATOM 631 N N . LEU A 1 82 ? 18.358 3.645 -28.915 1.00 54.12 82 LEU A N 1
ATOM 632 C CA . LEU A 1 82 ? 19.634 4.268 -29.310 1.00 54.12 82 LEU A CA 1
ATOM 633 C C . LEU A 1 82 ? 20.507 3.381 -30.225 1.00 54.12 82 LEU A C 1
ATOM 635 O O . LEU A 1 82 ? 21.523 3.841 -30.740 1.00 54.12 82 LEU A O 1
ATOM 639 N N . GLY A 1 83 ? 20.107 2.126 -30.466 1.00 48.06 83 GLY A N 1
ATOM 640 C CA . GLY A 1 83 ? 20.782 1.182 -31.365 1.00 48.06 83 GLY A CA 1
ATOM 641 C C . GLY A 1 83 ? 20.228 1.119 -32.795 1.00 48.06 83 GLY A C 1
ATOM 642 O O . GLY A 1 83 ? 20.697 0.298 -33.583 1.00 48.06 83 GLY A O 1
ATOM 643 N N . ARG A 1 84 ? 19.232 1.940 -33.155 1.00 47.50 84 ARG A N 1
ATOM 644 C CA . ARG A 1 84 ? 18.718 2.042 -34.531 1.00 47.50 84 ARG A CA 1
ATOM 645 C C . ARG A 1 84 ? 18.962 3.446 -35.073 1.00 47.50 84 ARG A C 1
ATOM 647 O O . ARG A 1 84 ? 18.050 4.256 -35.186 1.00 47.50 84 ARG A O 1
ATOM 654 N N . THR A 1 85 ? 20.202 3.717 -35.465 1.00 48.81 85 THR A N 1
ATOM 655 C CA . THR A 1 85 ? 20.447 4.719 -36.502 1.00 48.81 85 THR A CA 1
ATOM 656 C C . THR A 1 85 ? 19.765 4.233 -37.788 1.00 48.81 85 THR A C 1
ATOM 658 O O . THR A 1 85 ? 20.011 3.101 -38.214 1.00 48.81 85 THR A O 1
ATOM 661 N N . PRO A 1 86 ? 18.875 5.013 -38.427 1.00 43.00 86 PRO A N 1
ATOM 662 C CA . PRO A 1 86 ? 18.536 4.737 -39.812 1.00 43.00 86 PRO A CA 1
ATOM 663 C C . PRO A 1 86 ? 19.825 4.900 -40.619 1.00 43.00 86 PRO A C 1
ATOM 665 O O . PRO A 1 86 ? 20.475 5.942 -40.554 1.00 43.00 86 PRO A O 1
ATOM 668 N N . ALA A 1 87 ? 20.223 3.842 -41.324 1.00 46.50 87 ALA A N 1
ATOM 669 C CA . ALA A 1 87 ? 21.300 3.891 -42.298 1.00 46.50 87 ALA A CA 1
ATOM 670 C C . ALA A 1 87 ? 20.987 5.006 -43.308 1.00 46.50 87 ALA A C 1
ATOM 672 O O . ALA A 1 87 ? 20.112 4.858 -44.161 1.00 46.50 87 ALA A O 1
ATOM 673 N N . ALA A 1 88 ? 21.658 6.147 -43.165 1.00 44.12 88 ALA A N 1
ATOM 674 C CA . ALA A 1 88 ? 21.594 7.230 -44.127 1.00 44.12 88 ALA A CA 1
ATOM 675 C C . ALA A 1 88 ? 22.458 6.838 -45.330 1.00 44.12 88 ALA A C 1
ATOM 677 O O . ALA A 1 88 ? 23.682 6.885 -45.272 1.00 44.12 88 ALA A O 1
ATOM 678 N N . ALA A 1 89 ? 21.759 6.351 -46.354 1.00 46.38 89 ALA A N 1
ATOM 679 C CA . ALA A 1 89 ? 22.046 6.421 -47.781 1.00 46.38 89 ALA A CA 1
ATOM 680 C C . ALA A 1 89 ? 23.512 6.642 -48.197 1.00 46.38 89 ALA A C 1
ATOM 682 O O . ALA A 1 89 ? 24.026 7.759 -48.197 1.00 46.38 89 ALA A O 1
ATOM 683 N N . THR A 1 90 ? 24.121 5.576 -48.711 1.00 47.16 90 THR A N 1
ATOM 684 C CA . THR A 1 90 ? 25.119 5.676 -49.777 1.00 47.16 90 THR A CA 1
ATOM 685 C C . THR A 1 90 ? 24.509 6.451 -50.944 1.00 47.16 90 THR A C 1
ATOM 687 O O . THR A 1 90 ? 23.538 5.989 -51.542 1.00 47.16 90 THR A O 1
ATOM 690 N N . THR A 1 91 ? 25.061 7.615 -51.266 1.00 45.69 91 THR A N 1
ATOM 691 C CA . THR A 1 91 ? 24.923 8.191 -52.606 1.00 45.69 91 THR A CA 1
ATOM 692 C C . THR A 1 91 ? 26.338 8.381 -53.117 1.00 45.69 91 THR A C 1
ATOM 694 O O . THR A 1 91 ? 27.107 9.150 -52.545 1.00 45.69 91 THR A O 1
ATOM 697 N N . GLU A 1 92 ? 26.689 7.557 -54.097 1.00 41.44 92 GLU A N 1
ATOM 698 C CA . GLU A 1 92 ? 27.877 7.710 -54.921 1.00 41.44 92 GLU A CA 1
ATOM 699 C C . GLU A 1 92 ? 27.724 8.980 -55.766 1.00 41.44 92 GLU A C 1
ATOM 701 O O . GLU A 1 92 ? 26.681 9.154 -56.397 1.00 41.44 92 GLU A O 1
ATOM 706 N N . GLU A 1 93 ? 28.745 9.838 -55.769 1.00 39.91 93 GLU A N 1
ATOM 707 C CA . GLU A 1 93 ? 29.289 10.465 -56.985 1.00 39.91 93 GLU A CA 1
ATOM 708 C C . GLU A 1 93 ? 30.729 10.934 -56.733 1.00 39.91 93 GLU A C 1
ATOM 710 O O . GLU A 1 93 ? 30.949 11.695 -55.760 1.00 39.91 93 GLU A O 1
#

Sequence (93 aa):
MGTYVCGLPTVCLGCVHARPKKTAAPVFRRMIASHTRALAKARNHGEPAGQLAARELELDRLRSALRRAEELDSYRLNDRDLGRTPAAATTEE

Organism: Mycobacterium kansasii (NCBI:txid1768)

Secondary structure (DSSP, 8-state):
--------SS--SS-TT----GGGHHHHHHHHHHHHHHHHHHHHTT--HHHHHHHHHHHHHHHHHHHHHHHHHHHHHHHHHTT----------

pLDDT: mean 71.64, std 21.04, range [38.12, 97.25]

Foldseek 3Di:
DDDPPQPDDPDRLPDPPDQDALVCLVVLVVVLVVLVVVLVVCVVVVPDPVVSVVSVVVSVSSVVNNVSSVVVVVVVVVVVVVPDDPPPDDDDD